Protein AF-W7BZS4-F1 (afdb_monomer_lite)

pLDDT: mean 93.53, std 7.68, range [55.16, 98.06]

InterPr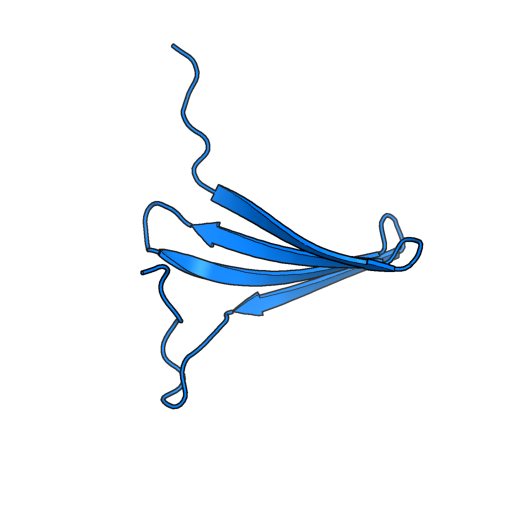o domains:
  IPR045515 Domain of unknown function DUF6440 [PF20037] (6-56)

Foldseek 3Di:
DDDDDQKDKAFPDDDPQWTWIWIAGNVFQWIKTWIDRPPPDIDIDTDADPVRHGDGDD

Structure (mmCIF, N/CA/C/O backbone):
data_AF-W7BZS4-F1
#
_entry.id   AF-W7BZS4-F1
#
loop_
_atom_site.group_PDB
_atom_site.id
_atom_site.type_symbol
_atom_site.label_atom_id
_atom_site.label_alt_id
_atom_site.label_comp_id
_atom_site.label_asym_id
_atom_site.label_entity_id
_atom_site.label_seq_id
_atom_site.pdbx_PDB_ins_code
_atom_site.Cartn_x
_atom_site.Cartn_y
_atom_site.Cartn_z
_atom_site.occupancy
_atom_site.B_iso_or_equiv
_atom_site.auth_seq_id
_atom_site.auth_comp_id
_atom_site.auth_asym_id
_atom_site.auth_atom_id
_atom_site.pdbx_PDB_model_num
ATOM 1 N N . MET A 1 1 ? -1.252 29.944 7.685 1.00 55.16 1 MET A N 1
ATOM 2 C CA . MET A 1 1 ? -1.253 28.615 8.342 1.00 55.16 1 MET A CA 1
ATOM 3 C C . MET A 1 1 ? -0.880 27.563 7.308 1.00 55.16 1 MET A C 1
ATOM 5 O O . MET A 1 1 ? -1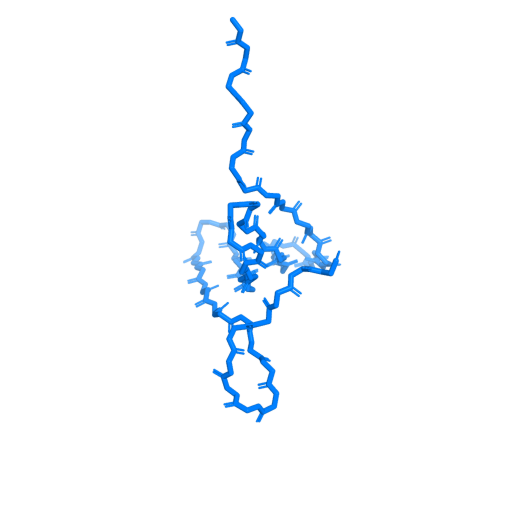.375 27.643 6.191 1.00 55.16 1 MET A O 1
ATOM 9 N N . LYS A 1 2 ? 0.025 26.631 7.628 1.00 70.00 2 LYS A N 1
ATOM 10 C CA . LYS A 1 2 ? 0.411 25.541 6.718 1.00 70.00 2 LYS A CA 1
ATOM 11 C C . LYS A 1 2 ? -0.707 24.495 6.750 1.00 70.00 2 LYS A C 1
ATOM 13 O O . LYS A 1 2 ? -1.033 24.014 7.828 1.00 70.00 2 LYS A O 1
ATOM 18 N N . LYS A 1 3 ? -1.330 24.200 5.606 1.00 78.38 3 LYS A N 1
ATOM 19 C CA . LYS A 1 3 ? -2.374 23.168 5.519 1.00 78.38 3 LYS A CA 1
ATOM 20 C C . LYS A 1 3 ? -1.746 21.821 5.884 1.00 78.38 3 LYS A C 1
ATOM 22 O O . LYS A 1 3 ? -0.691 21.482 5.343 1.00 78.38 3 LYS A O 1
ATOM 27 N N . GLU A 1 4 ? -2.351 21.090 6.815 1.00 84.44 4 GLU A N 1
ATOM 28 C CA . GLU A 1 4 ? -1.879 19.745 7.135 1.00 84.44 4 GLU A CA 1
ATOM 29 C C . GLU A 1 4 ? -1.999 18.840 5.905 1.00 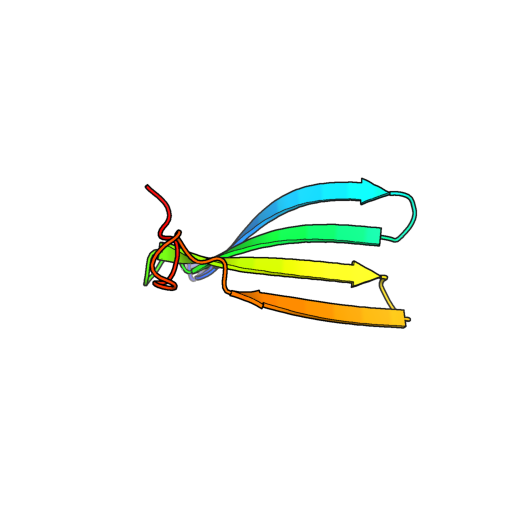84.44 4 GLU A C 1
ATOM 31 O O . GLU A 1 4 ? -2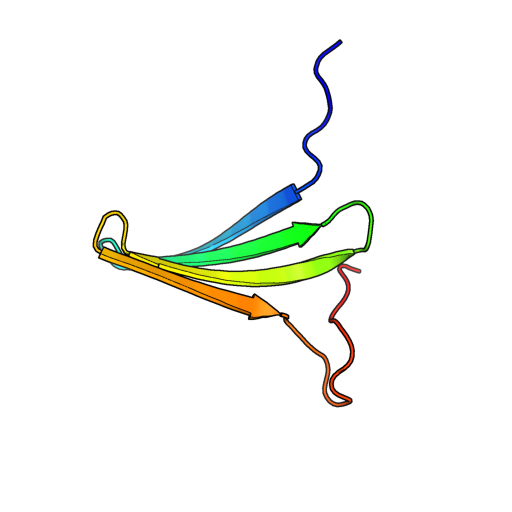.947 18.942 5.122 1.00 84.44 4 GLU A O 1
ATOM 36 N N . LYS A 1 5 ? -1.006 17.967 5.706 1.00 92.19 5 LYS A N 1
ATOM 37 C CA . LYS A 1 5 ? -1.059 16.965 4.636 1.00 92.19 5 LYS A CA 1
ATOM 38 C C . LYS A 1 5 ? -2.156 15.960 4.968 1.00 92.19 5 LYS A C 1
ATOM 40 O O . LYS A 1 5 ? -2.203 15.517 6.109 1.00 92.19 5 LYS A O 1
ATOM 45 N N . ARG A 1 6 ? -2.988 15.583 3.994 1.00 94.62 6 ARG A N 1
ATOM 46 C CA . ARG A 1 6 ? -4.013 14.538 4.163 1.00 94.62 6 ARG A CA 1
ATOM 47 C C . ARG A 1 6 ? -3.406 13.138 4.274 1.00 94.62 6 ARG A C 1
ATOM 49 O O . ARG A 1 6 ? -3.830 12.363 5.116 1.00 94.62 6 ARG A O 1
ATOM 56 N N . PHE A 1 7 ? -2.395 12.844 3.463 1.00 96.19 7 PHE A N 1
ATOM 57 C CA . PHE A 1 7 ? -1.789 11.517 3.404 1.00 96.19 7 PHE A CA 1
ATOM 58 C C . PHE A 1 7 ? -0.523 11.428 4.259 1.00 96.19 7 PHE A C 1
ATOM 60 O O . PHE A 1 7 ? 0.336 12.316 4.182 1.00 96.19 7 PHE A O 1
ATOM 67 N N . ASN A 1 8 ? -0.420 10.357 5.045 1.00 95.56 8 ASN A N 1
ATOM 68 C CA . ASN A 1 8 ? 0.835 9.881 5.621 1.00 95.56 8 ASN A CA 1
ATOM 69 C C . ASN A 1 8 ? 1.481 8.874 4.654 1.00 95.56 8 ASN A C 1
ATOM 71 O O . ASN A 1 8 ? 0.779 8.193 3.911 1.00 95.56 8 ASN A O 1
ATOM 75 N N . VAL A 1 9 ? 2.810 8.830 4.605 1.00 95.50 9 VAL A N 1
ATOM 76 C CA . VAL A 1 9 ? 3.562 8.018 3.641 1.00 95.50 9 VAL A CA 1
ATOM 77 C C . VAL A 1 9 ? 4.691 7.321 4.383 1.00 95.50 9 VAL A C 1
ATOM 79 O O . VAL A 1 9 ? 5.610 7.980 4.866 1.00 95.50 9 VAL A O 1
ATOM 82 N N . GLU A 1 10 ? 4.623 5.997 4.439 1.00 94.50 10 GLU A N 1
ATOM 83 C CA . GLU A 1 10 ? 5.561 5.144 5.159 1.00 94.50 10 GLU A CA 1
ATOM 84 C C . GLU A 1 10 ? 6.293 4.234 4.176 1.00 94.50 10 GLU A C 1
ATOM 86 O O . GLU A 1 10 ? 5.722 3.302 3.608 1.00 94.50 10 GLU A O 1
ATOM 91 N N . THR A 1 11 ? 7.569 4.519 3.922 1.00 90.31 11 THR A N 1
ATOM 92 C CA . THR A 1 11 ? 8.400 3.657 3.074 1.00 90.31 11 THR A CA 1
ATOM 93 C C . THR A 1 11 ? 8.787 2.410 3.854 1.00 90.31 11 THR A C 1
ATOM 95 O O . THR A 1 11 ? 9.500 2.506 4.850 1.00 90.31 11 THR A O 1
ATOM 98 N N . LEU A 1 12 ? 8.326 1.252 3.381 1.00 88.81 12 LEU A N 1
ATOM 99 C CA . LEU A 1 12 ? 8.632 -0.041 3.984 1.00 88.81 12 LEU A CA 1
ATOM 100 C C . LEU A 1 12 ? 9.975 -0.564 3.486 1.00 88.81 12 LEU A C 1
ATOM 102 O O . LEU A 1 12 ? 10.817 -0.987 4.272 1.00 88.81 12 LEU A O 1
ATOM 106 N N . GLU A 1 13 ? 10.169 -0.521 2.167 1.00 91.94 13 GLU A N 1
ATOM 107 C CA . GLU A 1 13 ? 11.334 -1.105 1.516 1.00 91.94 13 GLU A CA 1
ATOM 108 C C . GLU A 1 13 ? 11.807 -0.243 0.349 1.00 91.94 13 GLU A C 1
ATOM 110 O O . GLU A 1 13 ? 11.018 0.330 -0.409 1.00 91.94 13 GLU A O 1
ATOM 115 N N . GLN A 1 14 ? 13.126 -0.197 0.184 1.00 93.00 14 GLN A N 1
ATOM 116 C CA . GLN A 1 14 ? 13.774 0.384 -0.978 1.00 93.00 14 GLN A CA 1
ATOM 117 C C . GLN A 1 14 ? 14.891 -0.551 -1.440 1.00 93.00 14 GLN A C 1
ATOM 119 O O . GLN A 1 14 ? 15.803 -0.865 -0.677 1.00 93.00 14 GLN A O 1
ATOM 124 N N . SER A 1 15 ? 14.830 -0.979 -2.700 1.00 90.75 15 SER A N 1
ATOM 125 C CA . SER A 1 15 ? 15.843 -1.836 -3.321 1.00 90.75 15 SER A CA 1
ATOM 126 C C . SER A 1 15 ? 16.254 -1.251 -4.663 1.00 90.75 15 SER A C 1
ATOM 128 O O . SER A 1 15 ? 15.474 -1.213 -5.617 1.00 90.75 15 SER A O 1
ATOM 130 N N . GLY A 1 16 ? 17.480 -0.725 -4.726 1.00 91.69 16 GLY A N 1
ATOM 131 C CA . GLY A 1 16 ? 17.925 0.088 -5.855 1.00 91.69 16 GLY A CA 1
ATOM 132 C C . GLY A 1 16 ? 16.974 1.268 -6.085 1.00 91.69 16 GLY A C 1
ATOM 133 O O . GLY A 1 16 ? 16.769 2.097 -5.197 1.00 91.69 16 GLY A O 1
ATOM 134 N N . SER A 1 17 ? 16.387 1.332 -7.282 1.00 92.62 17 SER A N 1
ATOM 135 C CA . SER A 1 17 ? 15.363 2.323 -7.638 1.00 92.62 17 SER A CA 1
ATOM 136 C C . SER A 1 17 ? 13.936 1.885 -7.289 1.00 92.62 17 SER A C 1
ATOM 138 O O . SER A 1 17 ? 13.022 2.688 -7.420 1.00 92.62 17 SER A O 1
ATOM 140 N N . GLY A 1 18 ? 13.717 0.636 -6.877 1.00 94.69 18 GLY A N 1
ATOM 141 C CA . GLY A 1 18 ? 12.403 0.156 -6.461 1.00 94.69 18 GLY A CA 1
ATOM 142 C C . GLY A 1 18 ? 12.012 0.704 -5.092 1.00 94.69 18 GLY A C 1
ATOM 143 O O . GLY A 1 18 ? 12.818 0.679 -4.162 1.00 94.69 18 GLY A O 1
ATOM 144 N N . LEU A 1 19 ? 10.775 1.180 -4.983 1.00 96.06 19 LEU A N 1
ATOM 145 C CA . LEU A 1 19 ? 10.158 1.713 -3.773 1.00 96.06 19 LEU A CA 1
ATOM 146 C C . LEU A 1 19 ? 8.878 0.936 -3.472 1.00 96.06 19 LEU A C 1
ATOM 148 O O . LEU A 1 19 ? 8.020 0.811 -4.347 1.00 96.06 19 LEU A O 1
ATOM 152 N N . THR A 1 20 ? 8.741 0.491 -2.227 1.00 97.00 20 THR A N 1
ATOM 153 C CA . THR A 1 20 ? 7.506 -0.072 -1.680 1.00 97.00 20 THR A CA 1
ATOM 154 C C . THR A 1 20 ? 7.092 0.750 -0.467 1.00 97.00 20 THR A C 1
ATOM 156 O O . THR A 1 20 ? 7.824 0.851 0.521 1.00 97.00 20 THR A O 1
ATOM 159 N N . THR A 1 21 ? 5.908 1.344 -0.535 1.00 97.06 21 THR A N 1
ATOM 160 C CA . THR A 1 21 ? 5.440 2.343 0.425 1.00 97.06 21 THR A CA 1
ATOM 161 C C . THR A 1 21 ? 3.977 2.107 0.765 1.00 97.06 21 THR A C 1
ATOM 163 O O . THR A 1 21 ? 3.173 1.833 -0.124 1.00 97.06 21 THR A O 1
ATOM 166 N N . VAL A 1 22 ? 3.617 2.272 2.035 1.00 97.31 22 VAL A N 1
ATOM 167 C CA . VAL A 1 22 ? 2.221 2.365 2.466 1.00 97.31 22 VAL A CA 1
ATOM 168 C C . VAL A 1 22 ? 1.825 3.833 2.528 1.00 97.31 22 VAL A C 1
ATOM 170 O O . VAL A 1 22 ? 2.503 4.658 3.137 1.00 97.31 22 VAL A O 1
ATOM 173 N N . ILE A 1 23 ? 0.731 4.177 1.859 1.00 97.44 23 ILE A N 1
ATOM 174 C CA . ILE A 1 23 ? 0.117 5.502 1.913 1.00 97.44 23 ILE A CA 1
ATOM 175 C C . ILE A 1 23 ? -1.147 5.384 2.748 1.00 97.44 23 ILE A C 1
ATOM 177 O O . ILE A 1 23 ? -1.986 4.534 2.462 1.00 97.44 23 ILE A O 1
ATOM 181 N N . ILE A 1 24 ? -1.302 6.254 3.740 1.00 97.44 24 ILE A N 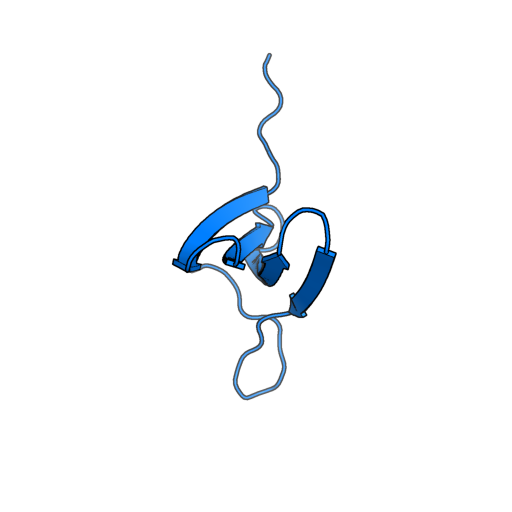1
ATOM 182 C CA . ILE A 1 24 ? -2.434 6.230 4.663 1.00 97.44 24 ILE A CA 1
ATOM 183 C C . ILE A 1 24 ? -3.235 7.519 4.517 1.00 97.44 24 ILE A C 1
ATOM 185 O O . ILE A 1 24 ? -2.694 8.622 4.638 1.00 97.44 24 ILE A O 1
ATOM 189 N N . ASP A 1 25 ? -4.527 7.392 4.229 1.00 97.06 25 ASP A N 1
ATOM 190 C CA . ASP A 1 25 ? -5.458 8.516 4.199 1.00 97.06 25 ASP A CA 1
ATOM 191 C C . ASP A 1 25 ? -5.931 8.851 5.615 1.00 97.06 25 ASP A C 1
ATOM 193 O O . ASP A 1 25 ? -6.803 8.177 6.152 1.00 97.06 25 ASP A O 1
ATOM 197 N N . LYS A 1 26 ? -5.415 9.928 6.211 1.00 95.88 26 LYS A N 1
ATOM 198 C CA . LYS A 1 26 ? -5.749 10.294 7.598 1.00 95.88 26 LYS A CA 1
ATOM 199 C C . LYS A 1 26 ? -7.210 10.699 7.814 1.00 95.88 26 LYS A C 1
ATOM 201 O O . LYS A 1 26 ? -7.635 10.810 8.957 1.00 95.88 26 LYS A O 1
ATOM 206 N N . GLU A 1 27 ? -7.973 10.967 6.754 1.00 95.69 27 GLU A N 1
ATOM 207 C CA . GLU A 1 27 ? -9.407 11.258 6.884 1.00 95.69 27 GLU A CA 1
ATOM 208 C C . GLU A 1 27 ? -10.242 9.981 7.044 1.00 95.69 27 GLU A C 1
ATOM 210 O O . GLU A 1 27 ? -11.297 10.019 7.672 1.00 95.69 27 GLU A O 1
ATOM 215 N N . THR A 1 2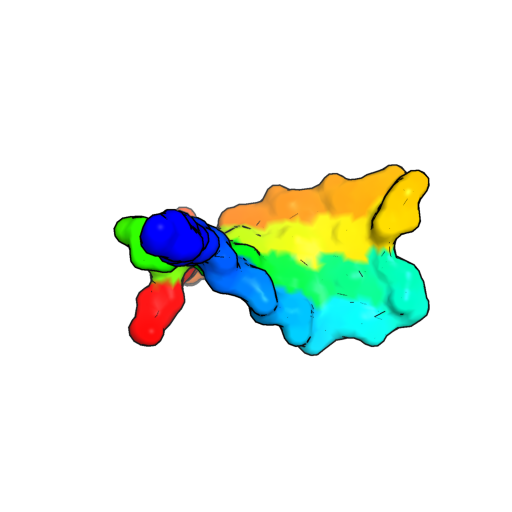8 ? -9.788 8.860 6.477 1.00 96.19 28 THR A N 1
ATOM 216 C CA . THR A 1 28 ? -10.564 7.608 6.416 1.00 96.19 28 THR A CA 1
ATOM 217 C C . THR A 1 28 ? -9.886 6.427 7.108 1.00 96.19 28 THR A C 1
ATOM 219 O O . THR A 1 28 ? -10.540 5.421 7.361 1.00 96.19 28 THR A O 1
ATOM 222 N N . GLY A 1 29 ? -8.587 6.527 7.392 1.00 96.44 29 GLY A N 1
ATOM 223 C CA . GLY A 1 29 ? -7.726 5.440 7.856 1.00 96.44 29 GLY A CA 1
ATOM 224 C C . GLY A 1 29 ? -7.333 4.445 6.760 1.00 96.44 29 GLY A C 1
ATOM 225 O O . GLY A 1 29 ? -6.547 3.542 7.030 1.00 96.44 29 GLY A O 1
ATOM 226 N N . VAL A 1 30 ? -7.862 4.577 5.537 1.00 97.81 30 VAL A N 1
ATOM 227 C CA . VAL A 1 30 ? -7.635 3.620 4.445 1.00 97.81 30 VAL A CA 1
ATOM 228 C C . VAL A 1 30 ? -6.171 3.617 4.013 1.00 97.81 30 VAL A C 1
ATOM 230 O O . VAL A 1 30 ? -5.563 4.676 3.830 1.00 97.81 30 VAL A O 1
ATOM 233 N N . GLN A 1 31 ? -5.636 2.416 3.794 1.00 98.06 31 GLN A N 1
ATOM 234 C CA . GLN A 1 31 ? -4.241 2.202 3.427 1.00 98.06 31 GLN A CA 1
ATOM 235 C C . GLN A 1 31 ? -4.077 1.679 1.996 1.00 98.06 31 GLN A C 1
ATOM 237 O O . GLN A 1 31 ? -4.824 0.816 1.528 1.00 98.06 31 GLN A O 1
ATOM 242 N N . TYR A 1 32 ? -3.038 2.158 1.318 1.00 97.81 32 TYR A N 1
ATOM 243 C CA . TYR A 1 32 ? -2.686 1.778 -0.048 1.00 97.81 32 TYR A CA 1
ATOM 244 C C . TYR A 1 32 ? -1.234 1.314 -0.105 1.00 97.81 32 TYR A C 1
ATOM 246 O O . TYR A 1 32 ? -0.353 1.996 0.412 1.00 97.81 32 TYR A O 1
ATOM 254 N N . LEU A 1 33 ? -0.970 0.201 -0.786 1.00 97.56 33 LEU A N 1
ATOM 255 C CA . LEU A 1 33 ? 0.381 -0.216 -1.142 1.00 97.56 33 LEU A CA 1
ATOM 256 C C . LEU A 1 33 ? 0.751 0.400 -2.489 1.00 97.56 33 LEU A C 1
ATOM 258 O O . LEU A 1 33 ? 0.140 0.084 -3.511 1.00 97.56 33 LEU A O 1
ATOM 262 N N . LEU A 1 34 ? 1.762 1.260 -2.490 1.00 97.75 34 LEU A N 1
ATOM 263 C CA . LEU A 1 34 ? 2.396 1.782 -3.689 1.00 97.75 34 LEU A CA 1
ATOM 264 C C . LEU A 1 34 ? 3.706 1.030 -3.922 1.00 97.75 34 LEU A C 1
ATOM 266 O O . LEU A 1 34 ? 4.615 1.096 -3.096 1.00 97.75 34 LEU A O 1
ATOM 270 N N . ALA A 1 35 ? 3.814 0.376 -5.076 1.00 97.19 35 ALA A N 1
ATOM 271 C CA . ALA A 1 35 ? 5.074 -0.129 -5.604 1.00 97.19 35 ALA A CA 1
ATOM 272 C C . ALA A 1 35 ? 5.459 0.713 -6.824 1.00 97.19 35 ALA A C 1
ATOM 274 O O . ALA A 1 35 ? 4.670 0.863 -7.760 1.00 97.19 35 ALA A O 1
ATOM 275 N N . ALA A 1 36 ? 6.653 1.295 -6.821 1.00 96.56 36 ALA A N 1
ATOM 276 C CA . ALA A 1 36 ? 7.087 2.200 -7.876 1.00 96.56 36 ALA A CA 1
ATOM 277 C C . ALA A 1 36 ? 8.561 2.013 -8.225 1.00 96.56 36 ALA A C 1
ATOM 279 O O . ALA A 1 36 ? 9.400 1.781 -7.360 1.00 96.56 36 ALA A O 1
ATOM 280 N N . VAL A 1 37 ? 8.877 2.198 -9.503 1.00 96.62 37 VAL A N 1
ATOM 281 C CA . VAL A 1 37 ? 10.239 2.437 -9.972 1.00 96.62 37 VAL A CA 1
ATOM 282 C C . VAL A 1 37 ? 10.238 3.807 -10.657 1.00 96.62 37 VAL A C 1
ATOM 284 O O . VAL A 1 37 ? 9.591 3.960 -11.701 1.00 96.62 37 VAL A O 1
ATOM 287 N N . PRO A 1 38 ? 10.904 4.830 -10.084 1.00 92.06 38 PRO A N 1
ATOM 288 C CA . PRO A 1 38 ? 10.907 6.183 -10.621 1.00 92.06 38 PRO A CA 1
ATOM 289 C C . PRO A 1 38 ? 11.271 6.206 -12.104 1.00 92.06 38 PRO A C 1
ATOM 291 O O . PRO A 1 38 ? 12.235 5.572 -12.527 1.00 92.06 38 PRO A O 1
ATOM 294 N N . ASN A 1 39 ? 10.493 6.960 -12.882 1.00 93.19 39 ASN A N 1
ATOM 295 C CA . ASN A 1 39 ? 10.639 7.126 -14.334 1.00 93.19 39 ASN A CA 1
ATOM 296 C C . ASN A 1 39 ? 10.413 5.862 -15.187 1.00 93.19 39 ASN A C 1
ATOM 298 O O . ASN A 1 39 ? 10.598 5.928 -16.399 1.00 93.19 39 ASN A O 1
ATOM 302 N N . ILE A 1 40 ? 9.995 4.740 -14.594 1.00 96.50 40 ILE A N 1
ATOM 303 C CA . ILE A 1 40 ? 9.647 3.513 -15.328 1.00 96.50 40 ILE A CA 1
ATOM 304 C C . ILE A 1 40 ? 8.152 3.227 -15.198 1.00 96.50 40 ILE A C 1
ATOM 306 O O . ILE A 1 40 ? 7.467 3.054 -16.202 1.00 96.50 40 ILE A O 1
ATOM 310 N N . GLY A 1 41 ? 7.628 3.211 -13.971 1.00 96.19 41 GLY A N 1
ATOM 311 C CA . GLY A 1 41 ? 6.213 2.950 -13.734 1.00 96.19 41 GLY A CA 1
ATOM 312 C C . GLY A 1 41 ? 5.875 2.729 -12.267 1.00 96.19 41 GLY A C 1
ATOM 313 O O . GLY A 1 41 ? 6.752 2.656 -11.403 1.00 96.19 41 GLY A O 1
ATOM 314 N N . SER A 1 42 ? 4.581 2.621 -11.990 1.00 96.81 42 SER A N 1
ATOM 315 C CA . SER A 1 42 ? 4.062 2.337 -10.658 1.00 96.81 42 SER A CA 1
ATOM 316 C C . SER A 1 42 ? 2.772 1.525 -10.718 1.00 96.81 42 SER A C 1
ATOM 318 O O . SER A 1 42 ? 2.053 1.532 -11.718 1.00 96.81 42 SER A O 1
ATOM 320 N N . GLY A 1 43 ? 2.494 0.824 -9.624 1.00 97.62 43 GLY A N 1
ATOM 321 C CA . GLY A 1 43 ? 1.235 0.147 -9.354 1.00 97.62 43 GLY A CA 1
ATOM 322 C C . GLY A 1 43 ? 0.769 0.474 -7.941 1.00 97.62 43 GLY A C 1
ATOM 323 O O . GLY A 1 43 ? 1.583 0.614 -7.027 1.00 97.62 43 GLY A O 1
ATOM 324 N N . MET A 1 44 ? -0.542 0.612 -7.769 1.00 97.31 44 MET A N 1
ATOM 325 C CA . MET A 1 44 ? -1.152 0.886 -6.474 1.00 97.31 44 MET A CA 1
ATOM 326 C C . MET A 1 44 ? -2.279 -0.105 -6.214 1.00 97.31 44 MET A C 1
ATOM 328 O O . MET A 1 44 ? -3.110 -0.343 -7.091 1.00 97.31 44 MET A O 1
ATOM 332 N N . ALA A 1 45 ? -2.306 -0.657 -5.007 1.00 97.62 45 ALA A N 1
ATOM 333 C CA . ALA A 1 45 ? -3.347 -1.562 -4.546 1.00 97.62 45 ALA A CA 1
ATOM 334 C C . ALA A 1 45 ? -3.909 -1.086 -3.204 1.00 97.62 45 ALA A C 1
ATOM 336 O O . ALA A 1 45 ? -3.177 -0.580 -2.357 1.00 97.62 45 ALA A O 1
ATOM 337 N N . LEU A 1 46 ? -5.214 -1.266 -3.011 1.00 97.50 46 LEU A N 1
ATOM 338 C CA . LEU A 1 46 ? -5.853 -1.109 -1.709 1.00 97.50 46 LEU A CA 1
ATOM 339 C C . LEU A 1 46 ? -5.417 -2.268 -0.804 1.00 97.50 46 LEU A C 1
ATOM 341 O O . LEU A 1 46 ? -5.496 -3.425 -1.218 1.00 97.50 46 LEU A O 1
ATOM 345 N N . LEU A 1 47 ? -4.988 -1.969 0.422 1.00 97.06 47 LEU A N 1
ATOM 346 C CA . LEU A 1 47 ? -4.792 -3.006 1.430 1.00 97.06 47 LEU A CA 1
ATOM 347 C C . LEU A 1 47 ? -6.148 -3.377 2.024 1.00 97.06 47 LEU A C 1
ATOM 349 O O . LEU A 1 47 ? -6.922 -2.503 2.416 1.00 97.06 47 LEU A O 1
ATOM 353 N N . VAL A 1 48 ? -6.435 -4.673 2.079 1.00 97.69 48 VAL A N 1
ATOM 354 C CA . VAL A 1 48 ? -7.697 -5.209 2.592 1.00 97.69 48 VAL A CA 1
ATOM 355 C C . VAL A 1 48 ? -7.447 -6.273 3.652 1.00 97.69 48 VAL A C 1
ATOM 357 O O . VAL A 1 48 ? -6.376 -6.879 3.696 1.00 97.69 48 VAL A O 1
ATOM 360 N N . ASP A 1 49 ? -8.433 -6.481 4.516 1.00 96.12 49 ASP A N 1
ATOM 361 C CA . ASP A 1 49 ? -8.468 -7.598 5.454 1.00 96.12 49 ASP A CA 1
ATOM 362 C C . ASP A 1 49 ? -8.882 -8.916 4.768 1.00 96.12 49 ASP A C 1
ATOM 364 O O . ASP A 1 49 ? -9.097 -8.983 3.554 1.00 96.12 49 ASP A O 1
ATOM 368 N N . SER A 1 50 ? -8.990 -9.992 5.554 1.00 97.06 50 SER A N 1
ATOM 369 C CA . SER A 1 50 ? -9.380 -11.319 5.059 1.00 97.06 50 SER A CA 1
ATOM 370 C C . SER A 1 50 ? -10.793 -11.382 4.474 1.00 97.06 50 SER A C 1
ATOM 372 O O . SER A 1 50 ? -11.080 -12.301 3.710 1.00 97.06 50 SER A O 1
ATOM 374 N N . ASP A 1 51 ? -11.659 -10.425 4.811 1.00 97.38 51 ASP A N 1
ATOM 375 C CA . ASP A 1 51 ? -13.030 -10.331 4.306 1.00 97.38 51 ASP A CA 1
ATOM 376 C C . ASP A 1 51 ? -13.118 -9.426 3.063 1.00 97.38 51 ASP A C 1
ATOM 378 O O . ASP A 1 51 ? -14.203 -9.200 2.523 1.00 97.38 51 ASP A O 1
ATOM 382 N N . GLY A 1 52 ? -11.984 -8.883 2.607 1.00 96.50 52 GLY A N 1
ATOM 383 C CA . GLY A 1 52 ? -11.903 -7.967 1.474 1.00 96.50 52 GLY A CA 1
ATOM 384 C C . GLY A 1 52 ? -12.320 -6.532 1.802 1.00 96.50 52 GLY A C 1
ATOM 385 O O . GLY A 1 52 ? -12.514 -5.734 0.882 1.00 96.50 52 GLY A O 1
ATOM 386 N N . LYS A 1 53 ? -12.467 -6.172 3.083 1.00 97.31 53 LYS A N 1
ATOM 387 C CA . LYS A 1 53 ? -12.756 -4.790 3.490 1.00 97.31 53 LYS A CA 1
ATOM 388 C C . LYS A 1 53 ? -11.462 -3.984 3.574 1.00 97.31 53 LYS A C 1
ATOM 390 O O . LYS A 1 53 ? -10.421 -4.561 3.877 1.00 97.31 53 LYS A O 1
ATOM 395 N N . PRO A 1 54 ? -11.496 -2.658 3.346 1.00 97.25 54 PRO A N 1
ATOM 396 C CA . PRO A 1 54 ? -10.311 -1.817 3.489 1.00 97.25 54 PRO A CA 1
ATOM 397 C C . PRO A 1 54 ? -9.650 -1.989 4.860 1.00 97.25 54 PRO A C 1
ATOM 399 O O . PRO A 1 54 ? -10.316 -1.877 5.891 1.00 97.25 54 PRO A O 1
ATOM 402 N N . LEU A 1 55 ? -8.339 -2.222 4.867 1.00 96.06 55 LEU A N 1
ATOM 403 C CA . LEU A 1 55 ? -7.550 -2.239 6.088 1.00 96.06 55 LEU A CA 1
ATOM 404 C C . LEU A 1 55 ? -7.386 -0.797 6.582 1.00 96.06 55 LEU A C 1
ATOM 406 O O . LEU A 1 55 ? -6.935 0.073 5.831 1.00 96.06 55 LEU A O 1
ATOM 410 N N . LEU A 1 56 ? -7.763 -0.553 7.836 1.00 95.00 56 LEU A N 1
ATOM 411 C CA . LEU A 1 56 ? -7.699 0.767 8.460 1.00 95.00 56 LEU A CA 1
ATOM 412 C C . LEU A 1 56 ? -6.497 0.866 9.402 1.00 95.00 56 LEU A C 1
ATOM 414 O O . LEU A 1 56 ? -6.161 -0.096 10.094 1.00 95.00 56 LEU A O 1
ATOM 418 N N . GLU A 1 57 ? -5.825 2.018 9.399 1.00 89.38 57 GLU A N 1
ATOM 419 C CA . GLU A 1 57 ? -4.819 2.369 10.412 1.00 89.38 57 GLU A CA 1
ATOM 420 C C . GLU A 1 57 ? -5.463 2.337 11.812 1.00 89.38 57 GLU A C 1
ATOM 422 O O . GLU A 1 57 ? -6.595 2.796 11.984 1.00 89.38 57 GLU A O 1
ATOM 427 N N . LYS A 1 58 ? -4.781 1.705 12.777 1.00 69.81 58 LYS A N 1
ATOM 428 C CA . LYS A 1 58 ? -5.273 1.510 14.151 1.00 69.81 58 LYS A CA 1
ATOM 429 C C . LYS A 1 58 ? -5.011 2.717 15.039 1.00 69.81 58 LYS A C 1
ATOM 431 O O . LYS A 1 58 ? -3.929 3.319 14.888 1.00 69.81 58 LYS A O 1
#

Sequence (58 aa):
MKKEKRFNVETLEQSGSGLTTVIIDKETGVQYLLAAVPNIGSGMALLVDSDGKPLLEK

Organism: NCBI:txid1265820

Radius of gyration: 12.96 Å; chains: 1; bounding box: 31×40×30 Å

Secondary structure (DSSP, 8-state):
-PPPPSEEEEEEEEETTEEEEEEEETTT-BEEEEEEETTTEEEEEE-B-TTSPBPBP-